Protein AF-A0A7C1GZ53-F1 (afdb_monomer_lite)

Secondary structure (DSSP, 8-state):
-HHHHHHHHHHHHHHHHHHHHHHHHHHHHTT--HHHHTT-HHHHHHHHHHHHHHHHHHHHHHHHHHHHHHHHHHHHHHHS------------------------------------PPPP-PPPPP-----------PPPPPP-

pLDDT: mean 72.68, std 23.57, range [33.47, 98.25]

Foldseek 3Di:
DLVVVLVVLVVVLVVLVVVLVVQVVVCVVVVNDPVRSCVDPSNVVSVVSNVVSVVVNVVSVVVVVVVVVVVVVVVVDVVVPPDDDPDDDDDDDDDDDDDDDDDDDDDDDDDDDDDDDDDDDDDDDDDDDDDDDDDPDPDDDDDD

Radius of gyration: 34.46 Å; chains: 1; bounding box: 70×83×83 Å

Structure (mmCIF, N/CA/C/O backbone):
data_AF-A0A7C1GZ53-F1
#
_entry.id   AF-A0A7C1GZ53-F1
#
loop_
_atom_site.group_PDB
_atom_site.id
_atom_site.type_symbol
_atom_site.label_atom_id
_atom_site.label_alt_id
_atom_site.label_comp_id
_atom_site.label_asym_id
_atom_site.label_entity_id
_atom_site.label_seq_id
_atom_site.pdbx_PDB_ins_code
_atom_site.Cartn_x
_atom_site.Cartn_y
_atom_site.Cartn_z
_atom_site.occupancy
_atom_site.B_iso_or_equiv
_atom_site.auth_seq_id
_atom_site.auth_comp_id
_atom_site.auth_asym_id
_atom_site.auth_atom_id
_atom_site.pdbx_PDB_model_num
ATOM 1 N N . MET A 1 1 ? 4.056 8.051 -19.084 1.00 59.72 1 MET A N 1
ATOM 2 C CA . MET A 1 1 ? 5.274 7.232 -18.891 1.00 59.72 1 MET A CA 1
ATOM 3 C C . MET A 1 1 ? 5.177 6.430 -17.597 1.00 59.72 1 MET A C 1
ATOM 5 O O . MET A 1 1 ? 4.686 6.989 -16.614 1.00 59.72 1 MET A O 1
ATOM 9 N N . PRO A 1 2 ? 5.625 5.161 -17.586 1.00 69.75 2 PRO A N 1
ATOM 10 C CA . PRO A 1 2 ? 5.534 4.263 -16.427 1.00 69.75 2 PRO A CA 1
ATOM 11 C C . PRO A 1 2 ? 6.163 4.852 -15.155 1.00 69.75 2 PRO A C 1
ATOM 13 O O . PRO A 1 2 ? 5.588 4.757 -14.071 1.00 69.75 2 PRO A O 1
ATOM 16 N N . SER A 1 3 ? 7.286 5.558 -15.305 1.00 71.38 3 SER A N 1
ATOM 17 C CA . SER A 1 3 ? 8.097 6.108 -14.212 1.00 71.38 3 SER A CA 1
ATOM 18 C C . SER A 1 3 ? 7.359 7.180 -13.401 1.00 71.38 3 SER A C 1
ATOM 20 O O . SER A 1 3 ? 7.307 7.100 -12.177 1.00 71.38 3 SER A O 1
ATOM 22 N N . LYS A 1 4 ? 6.689 8.133 -14.070 1.00 81.62 4 LYS A N 1
ATOM 23 C CA . LYS A 1 4 ? 5.905 9.189 -13.395 1.00 81.62 4 LYS A CA 1
ATOM 24 C C . LYS A 1 4 ? 4.718 8.609 -12.618 1.00 81.62 4 LYS A C 1
ATOM 26 O O . LYS A 1 4 ? 4.432 9.040 -11.508 1.00 81.62 4 LYS A O 1
ATOM 31 N N . SER A 1 5 ? 4.054 7.588 -13.169 1.00 86.88 5 SER A N 1
ATOM 32 C CA . SER A 1 5 ? 2.939 6.927 -12.479 1.00 86.88 5 SER A CA 1
ATOM 33 C C . SER A 1 5 ? 3.408 6.161 -11.239 1.00 86.88 5 SER A C 1
ATOM 35 O O . SER A 1 5 ? 2.741 6.222 -10.208 1.00 86.88 5 SER A O 1
ATOM 37 N N . LYS A 1 6 ? 4.572 5.495 -11.300 1.00 91.62 6 LYS A N 1
ATOM 38 C CA . LYS A 1 6 ? 5.161 4.793 -10.148 1.00 91.62 6 LYS A CA 1
ATOM 39 C C . LYS A 1 6 ? 5.429 5.746 -8.977 1.00 91.62 6 LYS A C 1
ATOM 41 O O . LYS A 1 6 ? 5.048 5.419 -7.857 1.00 91.62 6 LYS A O 1
ATOM 46 N N . ILE A 1 7 ? 6.015 6.917 -9.236 1.00 93.50 7 ILE A N 1
ATOM 47 C CA . ILE A 1 7 ? 6.336 7.919 -8.201 1.00 93.50 7 ILE A CA 1
ATOM 48 C C . ILE A 1 7 ? 5.068 8.363 -7.461 1.00 93.50 7 ILE A C 1
ATOM 50 O O . ILE A 1 7 ? 4.992 8.236 -6.242 1.00 93.50 7 ILE A O 1
ATOM 54 N N . VAL A 1 8 ? 4.021 8.744 -8.200 1.00 94.69 8 VAL A N 1
ATOM 55 C CA . VAL A 1 8 ? 2.734 9.145 -7.604 1.00 94.69 8 VAL A CA 1
ATOM 56 C C . VAL A 1 8 ? 2.131 8.020 -6.754 1.00 94.69 8 VAL A C 1
ATOM 58 O O . VAL A 1 8 ? 1.570 8.267 -5.688 1.00 94.69 8 VAL A O 1
ATOM 61 N N . ARG A 1 9 ? 2.238 6.757 -7.188 1.00 95.19 9 ARG A N 1
ATOM 62 C CA . ARG A 1 9 ? 1.741 5.616 -6.398 1.00 95.19 9 ARG A CA 1
ATOM 63 C C . ARG A 1 9 ? 2.551 5.393 -5.120 1.00 95.19 9 ARG A C 1
ATOM 65 O O . ARG A 1 9 ? 1.958 5.026 -4.110 1.00 95.19 9 ARG A O 1
ATOM 72 N N . LEU A 1 10 ? 3.863 5.620 -5.145 1.00 96.31 10 LEU A N 1
ATOM 73 C CA . LEU A 1 10 ? 4.707 5.548 -3.949 1.00 96.31 10 LEU A CA 1
ATOM 74 C C . LEU A 1 10 ? 4.343 6.645 -2.944 1.00 96.31 10 LEU A C 1
ATOM 76 O O . LEU A 1 10 ? 4.235 6.374 -1.751 1.00 96.31 10 LEU A O 1
ATOM 80 N N . GLU A 1 11 ? 4.080 7.861 -3.415 1.00 96.69 11 GLU A N 1
ATOM 81 C CA . GLU A 1 11 ? 3.605 8.954 -2.562 1.00 96.69 11 GLU A CA 1
ATOM 82 C C . GLU A 1 11 ? 2.230 8.650 -1.960 1.00 96.69 11 GLU A C 1
ATOM 84 O O . GLU A 1 11 ? 2.040 8.788 -0.753 1.00 96.69 11 GLU A O 1
ATOM 89 N N . GLN A 1 12 ? 1.286 8.152 -2.766 1.00 96.44 12 GLN A N 1
ATOM 90 C CA . GLN A 1 12 ? -0.028 7.718 -2.278 1.00 96.44 12 GLN A CA 1
ATOM 91 C C . GLN A 1 12 ? 0.088 6.639 -1.199 1.00 96.44 12 GLN A C 1
ATOM 93 O O . GLN A 1 12 ? -0.621 6.700 -0.196 1.00 96.44 12 GLN A O 1
ATOM 98 N N . LEU A 1 13 ? 0.990 5.672 -1.388 1.00 97.50 13 LEU A N 1
ATOM 99 C CA . LEU A 1 13 ? 1.264 4.628 -0.405 1.00 97.50 13 LEU A CA 1
ATOM 100 C C . LEU A 1 13 ? 1.742 5.237 0.918 1.00 97.50 13 LEU A C 1
ATOM 102 O O . LEU A 1 13 ? 1.138 4.953 1.950 1.00 97.50 13 LEU A O 1
ATOM 106 N N . ARG A 1 14 ? 2.726 6.145 0.878 1.00 97.94 14 ARG A N 1
ATOM 107 C CA . ARG A 1 14 ? 3.228 6.846 2.075 1.00 97.94 14 ARG A CA 1
ATOM 108 C C . ARG A 1 14 ? 2.125 7.633 2.784 1.00 97.94 14 ARG A C 1
ATOM 110 O O . ARG A 1 14 ? 2.050 7.632 4.008 1.00 97.94 14 ARG A O 1
ATOM 117 N N . ILE A 1 15 ? 1.256 8.304 2.027 1.00 97.94 15 ILE A N 1
ATOM 118 C CA . ILE A 1 15 ? 0.129 9.061 2.589 1.00 97.94 15 ILE A CA 1
ATOM 119 C C . ILE A 1 15 ? -0.867 8.121 3.278 1.00 97.94 15 ILE A C 1
ATOM 121 O O . ILE A 1 15 ? -1.361 8.444 4.356 1.00 97.94 15 ILE A O 1
ATOM 125 N N . PHE A 1 16 ? -1.189 6.974 2.677 1.00 98.12 16 PHE A N 1
ATOM 126 C CA . PHE A 1 16 ? -2.119 6.021 3.285 1.00 98.12 16 PHE A CA 1
ATOM 127 C C . PHE A 1 16 ? -1.547 5.344 4.527 1.00 98.12 16 PHE A C 1
ATOM 129 O O . PHE A 1 16 ? -2.306 5.130 5.466 1.00 98.12 16 PHE A O 1
ATOM 136 N N . GLU A 1 17 ? -0.247 5.055 4.552 1.00 97.69 17 GLU A N 1
ATOM 137 C CA . GLU A 1 17 ? 0.439 4.525 5.736 1.00 97.69 17 GLU A CA 1
ATOM 138 C C . GLU A 1 17 ? 0.390 5.537 6.885 1.00 97.69 17 GLU A C 1
ATOM 140 O O . GLU A 1 17 ? -0.177 5.232 7.927 1.00 97.69 17 GLU A O 1
ATOM 145 N N . LYS A 1 18 ? 0.781 6.796 6.646 1.00 98.25 18 LYS A N 1
ATOM 146 C CA . LYS A 1 18 ? 0.668 7.860 7.662 1.00 98.25 18 LYS A CA 1
ATOM 147 C C . LYS A 1 18 ? -0.758 8.037 8.191 1.00 98.25 18 LYS A C 1
ATOM 149 O O . LYS A 1 18 ? -0.962 8.244 9.383 1.00 98.25 18 LYS A O 1
ATOM 154 N N . LYS A 1 19 ? -1.762 7.968 7.309 1.00 97.94 19 LYS A N 1
ATOM 155 C CA . LYS A 1 19 ? -3.177 8.056 7.708 1.00 97.94 19 LYS A CA 1
ATOM 156 C C . LYS A 1 19 ? -3.624 6.856 8.538 1.00 97.94 19 LYS A C 1
ATOM 158 O O . LYS A 1 19 ? -4.462 7.020 9.419 1.00 97.94 19 LYS A O 1
ATOM 163 N N . LEU A 1 20 ? -3.112 5.666 8.231 1.00 97.94 20 LEU A N 1
ATOM 164 C CA . LEU A 1 20 ? -3.397 4.459 8.995 1.00 97.94 20 LEU A CA 1
ATOM 165 C C . LEU A 1 20 ? -2.812 4.578 10.401 1.00 97.94 20 LEU A C 1
ATOM 167 O O . LEU A 1 20 ? -3.543 4.359 11.362 1.00 97.94 20 LEU A O 1
ATOM 171 N N . ASP A 1 21 ? -1.554 4.992 10.508 1.00 97.50 21 ASP A N 1
ATOM 172 C CA . ASP A 1 21 ? -0.857 5.125 11.788 1.00 97.50 21 ASP A CA 1
ATOM 173 C C . ASP A 1 21 ? -1.533 6.169 12.678 1.00 97.50 21 ASP A C 1
ATOM 175 O O . ASP A 1 21 ? -1.875 5.881 13.823 1.00 97.50 21 ASP A O 1
ATOM 179 N N . LEU A 1 22 ? -1.851 7.340 12.116 1.00 97.94 22 LEU A N 1
ATOM 180 C CA . LEU A 1 22 ? -2.582 8.390 12.825 1.00 97.94 22 LEU A CA 1
ATOM 181 C C . LEU A 1 22 ? -3.950 7.898 13.311 1.00 97.94 22 LEU A C 1
ATOM 183 O O . LEU A 1 22 ? -4.360 8.190 14.432 1.00 97.94 22 LEU A O 1
ATOM 187 N N . ARG A 1 23 ? -4.672 7.121 12.494 1.00 97.06 23 ARG A N 1
ATOM 188 C CA . ARG A 1 23 ? -5.962 6.561 12.911 1.00 97.06 23 ARG A CA 1
ATOM 189 C C . ARG A 1 23 ? -5.797 5.545 14.039 1.00 97.06 23 ARG A C 1
ATOM 191 O O . ARG A 1 23 ? -6.618 5.539 14.947 1.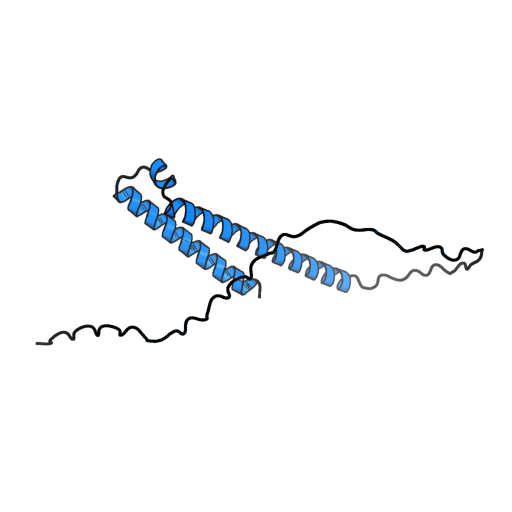00 97.06 23 ARG A O 1
ATOM 198 N N . LEU A 1 24 ? -4.775 4.696 13.987 1.00 96.75 24 LEU A N 1
ATOM 199 C CA . LEU A 1 24 ? -4.505 3.725 15.047 1.00 96.75 24 LEU A CA 1
ATOM 200 C C . LEU A 1 24 ? -4.136 4.420 16.361 1.00 96.75 24 LEU A C 1
ATOM 202 O O . LEU A 1 24 ? -4.670 4.038 17.398 1.00 96.75 24 LEU A O 1
ATOM 206 N N . GLN A 1 25 ? -3.334 5.485 16.310 1.00 97.12 25 GLN A N 1
ATOM 207 C CA . GLN A 1 25 ? -3.027 6.323 17.475 1.00 97.12 25 GLN A CA 1
ATOM 208 C C . GLN A 1 25 ? -4.299 6.924 18.086 1.00 97.12 25 GLN A C 1
ATOM 210 O O . GLN A 1 25 ? -4.554 6.738 19.269 1.00 97.12 25 GLN A O 1
ATOM 215 N N . GLN A 1 26 ? -5.168 7.528 17.268 1.00 97.00 26 GLN A N 1
ATOM 216 C CA . GLN A 1 26 ? -6.450 8.071 17.738 1.00 97.00 26 GLN A CA 1
ATOM 217 C C . GLN A 1 26 ? -7.374 7.018 18.364 1.00 97.00 26 GLN A C 1
ATOM 219 O O . GLN A 1 26 ? -8.200 7.344 19.213 1.00 97.00 26 GLN A O 1
ATOM 224 N N . LEU A 1 27 ? -7.327 5.772 17.885 1.00 96.69 27 LEU A N 1
ATOM 225 C CA . LEU A 1 27 ? -8.119 4.683 18.456 1.00 96.69 27 LEU A CA 1
ATOM 226 C C . LEU A 1 27 ? -7.518 4.226 19.793 1.00 96.69 27 LEU A C 1
ATOM 228 O O . LEU A 1 27 ? -8.268 4.028 20.747 1.00 96.69 27 LEU A O 1
ATOM 232 N N . ALA A 1 28 ? -6.191 4.147 19.887 1.00 95.50 28 ALA A N 1
ATOM 233 C CA . ALA A 1 28 ? -5.490 3.828 21.127 1.00 95.50 28 ALA A CA 1
ATOM 234 C C . ALA A 1 28 ? -5.728 4.891 22.215 1.00 95.50 28 ALA A C 1
ATOM 236 O O . ALA A 1 28 ? -6.045 4.540 23.347 1.00 95.50 28 ALA A O 1
ATOM 237 N N . GLU A 1 29 ? -5.689 6.180 21.862 1.00 97.06 29 GLU A N 1
ATOM 238 C CA . GLU A 1 29 ? -6.028 7.296 22.765 1.00 97.06 29 GLU A CA 1
ATOM 239 C C . GLU A 1 29 ? -7.466 7.211 23.296 1.00 97.06 29 GLU A C 1
ATOM 241 O O . GLU A 1 29 ? -7.755 7.632 24.412 1.00 97.06 29 GLU A O 1
ATOM 246 N N . LYS A 1 30 ? -8.377 6.623 22.514 1.00 96.25 30 LYS A N 1
ATOM 247 C CA . LYS A 1 30 ? -9.772 6.377 22.909 1.00 96.25 30 LYS A CA 1
ATOM 248 C C . LYS A 1 30 ? -9.957 5.089 23.714 1.00 96.25 30 LYS A C 1
ATOM 250 O O . LYS A 1 30 ? -11.093 4.722 24.001 1.00 96.25 30 LYS A O 1
ATOM 255 N N . GLY A 1 31 ? -8.875 4.380 24.037 1.00 95.50 31 GLY A N 1
ATOM 256 C CA . GLY A 1 31 ? -8.914 3.109 24.761 1.00 95.50 31 GLY A CA 1
ATOM 257 C C . GLY A 1 31 ? -9.480 1.944 23.944 1.00 95.50 31 GLY A C 1
ATOM 258 O O . GLY A 1 31 ? -9.895 0.935 24.511 1.00 95.50 31 GLY A O 1
ATOM 259 N N . ILE A 1 32 ? -9.532 2.064 22.615 1.00 95.62 32 ILE A N 1
ATOM 260 C CA . ILE A 1 32 ? -10.023 1.002 21.733 1.00 95.62 32 ILE A CA 1
ATOM 261 C C . ILE A 1 32 ? -8.902 -0.027 21.565 1.00 95.62 32 ILE A C 1
ATOM 263 O O . ILE A 1 32 ? -7.809 0.304 21.106 1.00 95.62 32 ILE A O 1
ATOM 267 N N . SER A 1 33 ? -9.177 -1.282 21.930 1.00 94.12 33 SER A N 1
ATOM 268 C CA . SER A 1 33 ? -8.219 -2.384 21.790 1.00 94.12 33 SER A CA 1
ATOM 269 C C . SER A 1 33 ? -7.825 -2.616 20.330 1.00 94.12 33 SER A C 1
ATOM 271 O O . SER A 1 33 ? -8.603 -2.357 19.411 1.00 94.12 33 SER A O 1
ATOM 273 N N . GLU A 1 34 ? -6.646 -3.182 20.082 1.00 91.44 34 GLU A N 1
ATOM 274 C CA . GLU A 1 34 ? -6.182 -3.440 18.713 1.00 91.44 34 GLU A CA 1
ATOM 275 C C . GLU A 1 34 ? -7.150 -4.323 17.909 1.00 91.44 34 GLU A C 1
ATOM 277 O O . GLU A 1 34 ? -7.406 -4.067 16.731 1.00 91.44 34 GLU A O 1
ATOM 282 N N . GLU A 1 35 ? -7.752 -5.329 18.545 1.00 93.56 35 GLU A N 1
ATOM 283 C CA . GLU A 1 35 ? -8.730 -6.221 17.911 1.00 93.56 35 GLU A CA 1
ATOM 284 C C . GLU A 1 35 ? -9.989 -5.479 17.451 1.00 93.56 35 GLU A C 1
ATOM 286 O O . GLU A 1 35 ? -10.539 -5.750 16.378 1.00 93.56 35 GLU A O 1
ATOM 291 N N . SER A 1 36 ? -10.456 -4.522 18.253 1.00 93.62 36 SER A N 1
ATOM 292 C CA . SER A 1 36 ? -11.608 -3.692 17.905 1.00 93.62 36 SER A CA 1
ATOM 293 C C . SER A 1 36 ? -11.226 -2.603 16.895 1.00 93.62 36 SER A C 1
ATOM 295 O O . SER A 1 36 ? -11.984 -2.357 15.953 1.00 93.62 36 SER A O 1
ATOM 297 N N . ALA A 1 37 ? -10.006 -2.065 16.964 1.00 94.12 37 ALA A N 1
ATOM 298 C CA . ALA A 1 37 ? -9.450 -1.160 15.961 1.00 94.12 37 ALA A CA 1
ATOM 299 C C . ALA A 1 37 ? -9.315 -1.824 14.578 1.00 94.12 37 ALA A C 1
ATOM 301 O O . ALA A 1 37 ? -9.532 -1.182 13.552 1.00 94.12 37 ALA A O 1
ATOM 302 N N . GLN A 1 38 ? -9.038 -3.130 14.506 1.00 94.56 38 GLN A N 1
ATOM 303 C CA . GLN A 1 38 ? -9.048 -3.870 13.237 1.00 94.56 38 GLN A CA 1
ATOM 304 C C . GLN A 1 38 ? -10.445 -3.979 12.612 1.00 94.56 38 GLN A C 1
ATOM 306 O O . GLN A 1 38 ? -10.564 -4.156 11.393 1.00 94.56 38 GLN A O 1
ATOM 311 N N . LYS A 1 39 ? -11.506 -3.876 13.420 1.00 95.38 39 LYS A N 1
ATOM 312 C CA . LYS A 1 39 ? -12.892 -3.909 12.943 1.00 95.38 39 LYS A CA 1
ATOM 313 C C . LYS A 1 39 ? -13.346 -2.556 12.381 1.00 95.38 39 LYS A C 1
ATOM 315 O O . LYS A 1 39 ? -14.274 -2.571 11.566 1.00 95.38 39 LYS A O 1
ATOM 320 N N . ASP A 1 40 ? -12.668 -1.457 12.727 1.00 96.31 40 ASP A N 1
ATOM 321 C CA . ASP A 1 40 ? -12.933 -0.098 12.234 1.00 96.31 40 ASP A CA 1
ATOM 322 C C . ASP A 1 40 ? -12.916 -0.040 10.694 1.00 96.31 40 ASP A C 1
ATOM 324 O O . ASP A 1 40 ? -12.040 -0.585 10.010 1.00 96.31 40 ASP A O 1
ATOM 328 N N . SER A 1 41 ? -13.934 0.609 10.129 1.00 96.94 41 SER A N 1
ATOM 329 C CA . SER A 1 41 ? -14.142 0.670 8.681 1.00 96.94 41 SER A CA 1
ATOM 330 C C . SER A 1 41 ? -13.058 1.485 7.973 1.00 96.94 41 SER A C 1
ATOM 332 O O . SER A 1 41 ? -12.640 1.120 6.870 1.00 96.94 41 SER A O 1
ATOM 334 N N . LEU A 1 42 ? -12.552 2.553 8.601 1.00 96.38 42 LEU A N 1
ATOM 335 C CA . LEU A 1 42 ? -11.488 3.382 8.038 1.00 96.38 42 LEU A CA 1
ATOM 336 C C . LEU A 1 42 ? -10.169 2.612 8.020 1.00 96.38 42 LEU A C 1
ATOM 338 O O . LEU A 1 42 ? -9.498 2.598 6.987 1.00 96.38 42 LEU A O 1
ATOM 342 N N . VAL A 1 43 ? -9.838 1.902 9.100 1.00 97.31 43 VAL A N 1
ATOM 343 C CA . VAL A 1 43 ? -8.652 1.031 9.174 1.00 97.31 43 VAL A CA 1
ATOM 344 C C . VAL A 1 43 ? -8.694 -0.041 8.080 1.00 97.31 43 VAL A C 1
ATOM 346 O O . VAL A 1 43 ? -7.721 -0.208 7.337 1.00 97.31 43 VAL A O 1
ATOM 349 N N . LYS A 1 44 ? -9.831 -0.730 7.909 1.00 97.88 44 LYS A N 1
ATOM 350 C CA . LYS A 1 44 ? -10.019 -1.730 6.839 1.00 97.88 44 LYS A CA 1
ATOM 351 C C . LYS A 1 44 ? -9.832 -1.127 5.448 1.00 97.88 44 LYS A C 1
ATOM 353 O O . LYS A 1 44 ? -9.104 -1.690 4.625 1.00 97.88 44 LYS A O 1
ATOM 358 N N . ASN A 1 45 ? -10.444 0.028 5.195 1.00 97.69 45 ASN A N 1
ATOM 359 C CA . ASN A 1 45 ? -10.349 0.722 3.914 1.00 97.69 45 ASN A CA 1
ATOM 360 C C . ASN A 1 45 ? -8.921 1.191 3.609 1.00 97.69 45 ASN A C 1
ATOM 362 O O . ASN A 1 45 ? -8.441 1.012 2.487 1.00 97.69 45 ASN A O 1
ATOM 366 N N . LEU A 1 46 ? -8.213 1.747 4.594 1.00 97.75 46 LEU A N 1
ATOM 367 C CA . LEU A 1 46 ? -6.822 2.178 4.443 1.00 97.75 46 LEU A CA 1
ATOM 368 C C . LEU A 1 46 ? -5.905 0.987 4.148 1.00 97.75 46 LEU A C 1
ATOM 370 O O . LEU A 1 46 ? -5.166 1.019 3.162 1.00 97.75 46 LEU A O 1
ATOM 374 N N . LYS A 1 47 ? -6.032 -0.115 4.899 1.00 97.75 47 LYS A N 1
ATOM 375 C CA . LYS A 1 47 ? -5.297 -1.363 4.628 1.00 97.75 47 LYS A CA 1
ATOM 376 C C . LYS A 1 47 ? -5.591 -1.906 3.226 1.00 97.75 47 LYS A C 1
ATOM 378 O O . LYS A 1 47 ? -4.675 -2.326 2.516 1.00 97.75 47 LYS A O 1
ATOM 383 N N . ALA A 1 48 ? -6.850 -1.877 2.786 1.00 98.12 48 ALA A N 1
ATOM 384 C CA . ALA A 1 48 ? -7.225 -2.294 1.436 1.00 98.12 48 ALA A CA 1
ATOM 385 C C . ALA A 1 48 ? -6.566 -1.420 0.353 1.00 98.12 48 ALA A C 1
ATOM 387 O O . ALA A 1 48 ? -5.976 -1.956 -0.589 1.00 98.12 48 ALA A O 1
ATOM 388 N N . ARG A 1 49 ? -6.584 -0.091 0.514 1.00 97.38 49 ARG A N 1
ATOM 389 C CA . ARG A 1 49 ? -5.936 0.853 -0.415 1.00 97.38 49 ARG A CA 1
ATOM 390 C C . ARG A 1 49 ? -4.421 0.673 -0.471 1.00 97.38 49 ARG A C 1
ATOM 392 O O . ARG A 1 49 ? -3.851 0.716 -1.564 1.00 97.38 49 ARG A O 1
ATOM 399 N N . ILE A 1 50 ? -3.773 0.415 0.665 1.00 98.00 50 ILE A N 1
ATOM 400 C CA . ILE A 1 50 ? -2.336 0.106 0.724 1.00 98.00 50 ILE A CA 1
ATOM 401 C C . ILE A 1 50 ? -2.041 -1.161 -0.087 1.00 98.00 50 ILE A C 1
ATOM 403 O O . ILE A 1 50 ? -1.193 -1.130 -0.980 1.00 98.00 50 ILE A O 1
ATOM 407 N N . ARG A 1 51 ? -2.787 -2.254 0.139 1.00 98.19 51 ARG A N 1
ATOM 408 C CA . ARG A 1 51 ? -2.620 -3.512 -0.617 1.00 98.19 51 ARG A CA 1
ATOM 409 C C . ARG A 1 51 ? -2.802 -3.314 -2.121 1.00 98.19 51 ARG A C 1
ATOM 411 O O . ARG A 1 51 ? -1.966 -3.759 -2.905 1.00 98.19 51 ARG A O 1
ATOM 418 N N . GLN A 1 52 ? -3.849 -2.597 -2.528 1.00 97.25 52 GLN A N 1
ATOM 419 C CA . GLN A 1 52 ? -4.107 -2.306 -3.939 1.00 97.25 52 GLN A CA 1
ATOM 420 C C . GLN A 1 52 ? -2.974 -1.483 -4.568 1.00 97.25 52 GLN A C 1
ATOM 422 O O . GLN A 1 52 ? -2.548 -1.753 -5.693 1.00 97.25 52 GLN A O 1
ATOM 427 N N . THR A 1 53 ? -2.470 -0.482 -3.848 1.00 97.19 53 THR A N 1
ATOM 428 C CA . THR A 1 53 ? -1.391 0.386 -4.335 1.00 97.19 53 THR A CA 1
ATOM 429 C C . THR A 1 53 ? -0.084 -0.392 -4.471 1.00 97.19 53 THR A C 1
ATOM 431 O O . THR A 1 53 ? 0.564 -0.295 -5.513 1.00 97.19 53 THR A O 1
ATOM 434 N N . ARG A 1 54 ? 0.250 -1.249 -3.496 1.00 97.25 54 ARG A N 1
ATOM 435 C CA . ARG A 1 54 ? 1.401 -2.167 -3.571 1.00 97.25 54 ARG A CA 1
ATOM 436 C C . ARG A 1 54 ? 1.301 -3.110 -4.770 1.00 97.25 54 ARG A C 1
ATOM 438 O O . ARG A 1 54 ? 2.259 -3.228 -5.529 1.00 97.25 54 ARG A O 1
ATOM 445 N N . ALA A 1 55 ? 0.131 -3.705 -5.010 1.00 97.06 55 ALA A N 1
ATOM 446 C CA . ALA A 1 55 ? -0.092 -4.568 -6.172 1.00 97.06 55 ALA A CA 1
ATOM 447 C C . ALA A 1 55 ? 0.118 -3.822 -7.503 1.00 97.06 55 ALA A C 1
ATOM 449 O O . ALA A 1 55 ? 0.743 -4.345 -8.429 1.00 97.06 55 ALA A O 1
ATOM 450 N N . ARG A 1 56 ? -0.347 -2.568 -7.592 1.00 95.06 56 ARG A N 1
ATOM 451 C CA . ARG A 1 56 ? -0.117 -1.714 -8.768 1.00 95.06 56 ARG A CA 1
ATOM 452 C C . ARG A 1 56 ? 1.364 -1.397 -8.960 1.00 95.06 56 ARG A C 1
ATOM 454 O O . ARG A 1 56 ? 1.850 -1.532 -10.080 1.00 95.06 56 ARG A O 1
ATOM 461 N N . ILE A 1 57 ? 2.087 -1.035 -7.901 1.00 95.44 57 ILE A N 1
ATOM 462 C CA . ILE A 1 57 ? 3.537 -0.783 -7.965 1.00 95.44 57 ILE A CA 1
ATOM 463 C C . ILE A 1 57 ? 4.276 -2.027 -8.473 1.00 95.44 57 ILE A C 1
ATOM 465 O O . ILE A 1 57 ? 5.013 -1.933 -9.453 1.00 95.44 57 ILE A O 1
ATOM 469 N N . ALA A 1 58 ? 3.990 -3.199 -7.903 1.00 95.50 58 ALA A N 1
ATOM 470 C CA . ALA A 1 58 ? 4.593 -4.458 -8.334 1.00 95.50 58 ALA A CA 1
ATOM 471 C C . ALA A 1 58 ? 4.297 -4.773 -9.813 1.00 95.50 58 ALA A C 1
ATOM 473 O O . ALA A 1 58 ? 5.148 -5.299 -10.528 1.00 95.50 58 ALA A O 1
ATOM 474 N N . SER A 1 59 ? 3.102 -4.432 -10.309 1.00 94.31 59 SER A N 1
ATOM 475 C CA . SER A 1 59 ? 2.767 -4.611 -11.728 1.00 94.31 59 SER A CA 1
ATOM 476 C C . SER A 1 59 ? 3.605 -3.722 -12.653 1.00 94.31 59 SER A C 1
ATOM 478 O O . SER A 1 59 ? 4.003 -4.175 -13.726 1.00 94.31 59 SER A O 1
ATOM 480 N N . PHE A 1 60 ? 3.923 -2.492 -12.234 1.00 92.19 60 PHE A N 1
ATOM 481 C CA . PHE A 1 60 ? 4.824 -1.620 -12.984 1.00 92.19 60 PHE A CA 1
ATOM 482 C C . PHE A 1 60 ? 6.242 -2.175 -12.993 1.00 92.19 60 PHE A C 1
ATOM 484 O O . PHE A 1 60 ? 6.859 -2.226 -14.049 1.00 92.19 60 PHE A O 1
ATOM 491 N N . GLU A 1 61 ? 6.732 -2.658 -11.856 1.00 92.50 61 GLU A N 1
ATOM 492 C CA . GLU A 1 61 ? 8.073 -3.246 -11.763 1.00 92.50 61 GLU A CA 1
ATOM 493 C C . GLU A 1 61 ? 8.222 -4.481 -12.645 1.00 92.50 61 GLU A C 1
ATOM 495 O O . GLU A 1 61 ? 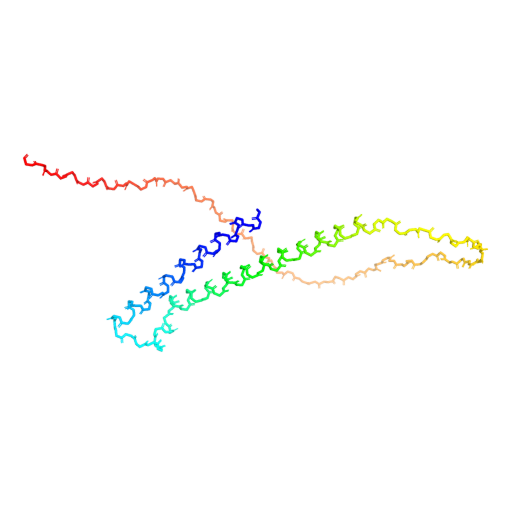9.217 -4.618 -13.348 1.00 92.50 61 GLU A O 1
ATOM 500 N N . LYS A 1 62 ? 7.201 -5.342 -12.696 1.00 93.81 62 LYS A N 1
ATOM 501 C CA . LYS A 1 62 ? 7.182 -6.482 -13.622 1.00 93.81 62 LYS A CA 1
ATOM 502 C C . LYS A 1 62 ? 7.233 -6.050 -15.089 1.00 93.81 62 LYS A C 1
ATOM 504 O O . LYS A 1 62 ? 7.809 -6.764 -15.898 1.00 93.81 62 LYS A O 1
ATOM 509 N N . ARG A 1 63 ? 6.608 -4.925 -15.451 1.00 91.75 63 ARG A N 1
ATOM 510 C CA . ARG A 1 63 ? 6.656 -4.398 -16.826 1.00 91.75 63 ARG A CA 1
ATOM 511 C C . ARG A 1 63 ? 8.029 -3.827 -17.156 1.00 91.75 63 ARG A C 1
ATOM 513 O O . ARG A 1 63 ? 8.563 -4.175 -18.196 1.00 91.75 63 ARG A O 1
ATOM 520 N N . VAL A 1 64 ? 8.603 -3.043 -16.245 1.00 91.06 64 VAL A N 1
ATOM 521 C CA . VAL A 1 64 ? 9.950 -2.472 -16.399 1.00 91.06 64 VAL A CA 1
ATOM 522 C C . VAL A 1 64 ? 10.988 -3.580 -16.588 1.00 91.06 64 VAL A C 1
ATOM 524 O O . VAL A 1 64 ? 11.724 -3.544 -17.562 1.00 91.06 64 VAL A O 1
ATOM 527 N N . LYS A 1 65 ? 10.959 -4.633 -15.761 1.00 92.62 65 LYS A N 1
ATOM 528 C CA . LYS A 1 65 ? 11.865 -5.786 -15.917 1.00 92.62 65 LYS A CA 1
ATOM 529 C C . LYS A 1 65 ? 11.736 -6.470 -17.280 1.00 92.62 65 LYS A C 1
ATOM 531 O O . LYS A 1 65 ? 12.733 -6.767 -17.918 1.00 92.62 65 LYS A O 1
ATOM 536 N N . LYS A 1 66 ? 10.506 -6.677 -17.763 1.00 93.50 66 LYS A N 1
ATOM 537 C CA . LYS A 1 66 ? 10.276 -7.255 -19.098 1.00 93.50 66 LYS A CA 1
ATOM 538 C C . LYS A 1 66 ? 10.788 -6.353 -20.218 1.00 93.50 66 LYS A C 1
ATOM 540 O O . LYS A 1 66 ? 11.263 -6.852 -21.231 1.00 93.50 66 LYS A O 1
ATOM 545 N N . GLU A 1 67 ? 10.647 -5.039 -20.072 1.00 90.94 67 GLU A N 1
ATOM 546 C CA . GLU A 1 67 ? 11.191 -4.081 -21.036 1.00 90.94 67 GLU A CA 1
ATOM 547 C C . GLU A 1 67 ? 12.723 -4.145 -21.053 1.00 90.94 67 GLU A C 1
ATOM 549 O O . GLU A 1 67 ? 13.289 -4.247 -22.138 1.00 90.94 67 GLU A O 1
ATOM 554 N N . GLU A 1 68 ? 13.368 -4.197 -19.886 1.00 90.62 68 GLU A N 1
ATOM 555 C CA . GLU A 1 68 ? 14.823 -4.362 -19.738 1.00 90.62 68 GLU A CA 1
ATOM 556 C C . GLU A 1 68 ? 15.327 -5.685 -20.343 1.00 90.62 68 GLU A C 1
ATOM 558 O O . GLU A 1 68 ? 16.309 -5.704 -21.084 1.00 90.62 68 GLU A O 1
ATOM 563 N N . GLU A 1 69 ? 14.631 -6.798 -20.101 1.00 93.44 69 GLU A N 1
ATOM 564 C CA . GLU A 1 69 ? 14.949 -8.100 -20.708 1.00 93.44 69 GLU A CA 1
ATOM 565 C C . GLU A 1 69 ? 14.833 -8.052 -22.240 1.00 93.44 69 GLU A C 1
ATOM 567 O O . GLU A 1 69 ? 15.677 -8.587 -22.961 1.00 93.44 69 GLU A O 1
ATOM 572 N N . LEU A 1 70 ? 13.801 -7.385 -22.769 1.00 91.75 70 LEU A N 1
ATOM 573 C CA . LEU A 1 70 ? 13.612 -7.236 -24.211 1.00 91.75 70 LEU A CA 1
ATOM 574 C C . LEU A 1 70 ? 14.651 -6.309 -24.846 1.00 91.75 70 LEU A C 1
ATOM 576 O O . LEU A 1 70 ? 15.045 -6.559 -25.988 1.00 91.75 70 LEU A O 1
ATOM 580 N N . THR A 1 71 ? 15.084 -5.245 -24.165 1.00 92.31 71 THR A N 1
ATOM 581 C CA . THR A 1 71 ? 16.163 -4.378 -24.663 1.00 92.31 71 THR A CA 1
ATOM 582 C C . THR A 1 71 ? 17.490 -5.121 -24.662 1.00 92.31 71 THR A C 1
ATOM 584 O O . THR A 1 71 ? 18.142 -5.152 -25.702 1.00 92.31 71 THR A O 1
ATOM 587 N N . GLN A 1 72 ? 17.820 -5.843 -23.588 1.00 91.12 72 GLN A N 1
ATOM 588 C CA . GLN A 1 72 ? 19.023 -6.680 -23.530 1.00 91.12 72 GLN A CA 1
ATOM 589 C C . GLN A 1 72 ? 19.013 -7.772 -24.607 1.00 91.12 72 GLN A C 1
ATOM 591 O O . GLN A 1 72 ? 20.008 -7.972 -25.296 1.00 91.12 72 GLN A O 1
ATOM 596 N N . ALA A 1 73 ? 17.880 -8.445 -24.830 1.00 90.69 73 ALA A N 1
ATOM 597 C CA . ALA A 1 73 ? 17.768 -9.453 -25.882 1.00 90.69 73 ALA A CA 1
ATOM 598 C C . ALA A 1 73 ? 17.911 -8.855 -27.293 1.00 90.69 73 ALA A C 1
ATOM 600 O O . ALA A 1 73 ? 18.423 -9.514 -28.200 1.00 90.69 73 ALA A O 1
ATOM 601 N N . LYS A 1 74 ? 17.450 -7.616 -27.510 1.00 90.50 74 LYS A N 1
ATOM 602 C CA . LYS A 1 74 ? 17.665 -6.899 -28.776 1.00 90.50 74 LYS A CA 1
ATOM 603 C C . LYS A 1 74 ? 19.130 -6.519 -28.950 1.00 90.50 74 LYS A C 1
ATOM 605 O O . LYS A 1 74 ? 19.660 -6.730 -30.034 1.00 90.50 74 LYS A O 1
ATOM 610 N N . GLU A 1 75 ? 19.771 -6.013 -27.903 1.00 86.81 75 GLU A N 1
ATOM 611 C CA . GLU A 1 75 ? 21.193 -5.660 -27.899 1.00 86.81 75 GLU A CA 1
ATOM 612 C C . GLU A 1 75 ? 22.069 -6.891 -28.152 1.00 86.81 75 GLU A C 1
ATOM 614 O O . GLU A 1 75 ? 22.905 -6.863 -29.050 1.00 86.81 75 GLU A O 1
ATOM 619 N N . GLN A 1 76 ? 21.807 -8.011 -27.473 1.00 83.56 76 GLN A N 1
ATOM 620 C CA . GLN A 1 76 ? 22.499 -9.282 -27.708 1.00 83.56 76 GLN A CA 1
ATOM 621 C C . GLN A 1 76 ? 22.334 -9.765 -29.153 1.00 83.56 76 GLN A C 1
ATOM 623 O O . GLN A 1 76 ? 23.321 -10.092 -29.801 1.00 83.56 76 GLN A O 1
ATOM 628 N N . LYS A 1 77 ? 21.115 -9.736 -29.713 1.00 82.06 77 LYS A N 1
ATOM 629 C CA . LYS A 1 77 ? 20.880 -10.102 -31.124 1.00 82.06 77 LYS A CA 1
ATOM 630 C C . LYS A 1 77 ? 21.579 -9.169 -32.114 1.00 82.06 77 LYS A C 1
ATOM 632 O O . LYS A 1 77 ? 21.960 -9.615 -33.193 1.00 82.06 77 LYS A O 1
ATOM 637 N N . LEU A 1 78 ? 21.715 -7.8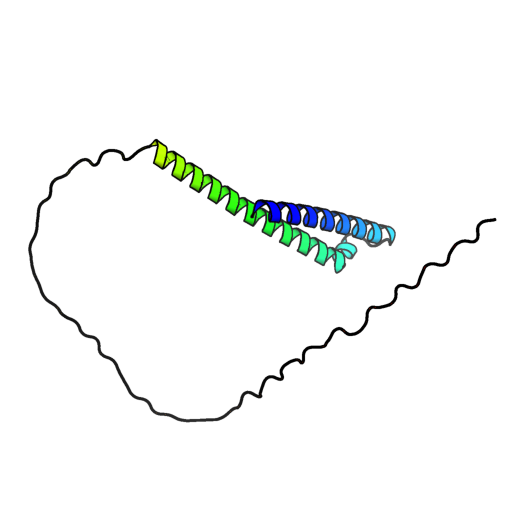87 -31.777 1.00 75.88 78 LEU A N 1
ATOM 638 C CA . LEU A 1 78 ? 22.439 -6.924 -32.604 1.00 75.88 78 LEU A CA 1
ATOM 639 C C . LEU A 1 78 ? 23.953 -7.183 -32.558 1.00 75.88 78 LEU A C 1
ATOM 641 O O . LEU A 1 78 ? 24.615 -7.079 -33.587 1.00 75.88 78 LEU A O 1
ATOM 645 N N . MET A 1 79 ? 24.479 -7.555 -31.386 1.00 73.75 79 MET A N 1
ATOM 646 C CA . MET A 1 79 ? 25.892 -7.889 -31.174 1.00 73.75 79 MET A CA 1
ATOM 647 C C . MET A 1 79 ? 26.279 -9.249 -31.774 1.00 73.75 79 MET A C 1
ATOM 649 O O . MET A 1 79 ? 27.373 -9.384 -32.314 1.00 73.75 79 MET A O 1
ATOM 653 N N . ASP A 1 80 ? 25.388 -10.244 -31.742 1.00 69.38 80 ASP A N 1
ATOM 654 C CA . ASP A 1 80 ? 25.633 -11.571 -32.330 1.00 69.38 80 ASP A CA 1
ATOM 655 C C . ASP A 1 80 ? 25.684 -11.561 -33.871 1.00 69.38 80 ASP A C 1
ATOM 657 O O . ASP A 1 80 ? 26.177 -12.520 -34.471 1.00 69.38 80 ASP A O 1
ATOM 661 N N . GLY A 1 81 ? 25.210 -10.483 -34.515 1.00 61.78 81 GLY A N 1
ATOM 662 C CA . GLY A 1 81 ? 25.194 -10.313 -35.970 1.00 61.78 81 GLY A CA 1
ATOM 663 C C . GLY A 1 81 ? 24.423 -11.417 -36.719 1.00 61.78 81 GLY A C 1
ATOM 664 O O . GLY A 1 81 ? 24.009 -12.429 -36.148 1.00 61.78 81 GLY A O 1
ATOM 665 N N . PRO A 1 82 ? 24.185 -11.281 -38.037 1.00 59.97 82 PRO A N 1
ATOM 666 C CA . PRO A 1 82 ? 23.628 -12.372 -38.825 1.00 59.97 82 PRO A CA 1
ATOM 667 C C . PRO A 1 82 ? 24.681 -13.484 -38.931 1.00 59.97 82 PRO A C 1
ATOM 669 O O . PRO A 1 82 ? 25.496 -13.498 -39.855 1.00 59.97 82 PRO A O 1
ATOM 672 N N . LYS A 1 83 ? 24.678 -14.430 -37.985 1.00 59.91 83 LYS A N 1
ATOM 673 C CA . LYS A 1 83 ? 25.438 -15.678 -38.099 1.00 59.91 83 LYS A CA 1
ATOM 674 C C . LYS A 1 83 ? 25.039 -16.362 -39.410 1.00 59.91 83 LYS A C 1
ATOM 676 O O . LYS A 1 83 ? 23.916 -16.825 -39.583 1.00 59.91 83 LYS A O 1
ATOM 681 N N . LYS A 1 84 ? 25.983 -16.279 -40.352 1.00 50.53 84 LYS A N 1
ATOM 682 C CA . LYS A 1 84 ? 26.144 -16.988 -41.625 1.00 50.53 84 LYS A CA 1
ATOM 683 C C . LYS A 1 84 ? 24.967 -17.890 -42.008 1.00 50.53 84 LYS A C 1
ATOM 685 O O . LYS A 1 84 ? 24.789 -18.976 -41.469 1.00 50.53 84 LYS A O 1
ATOM 690 N N . LYS A 1 85 ? 24.252 -17.474 -43.059 1.00 50.44 85 LYS A N 1
ATOM 691 C CA . LYS A 1 85 ? 23.510 -18.380 -43.941 1.00 50.44 85 LYS A CA 1
ATOM 692 C C . LYS A 1 85 ? 24.492 -19.411 -44.506 1.00 50.44 85 LYS A C 1
ATOM 694 O O . LYS A 1 85 ? 25.128 -19.161 -45.530 1.00 50.44 85 LYS A O 1
ATOM 699 N N . GLU A 1 86 ? 24.614 -20.562 -43.860 1.00 52.44 86 GLU A N 1
ATOM 700 C CA . GLU A 1 86 ? 25.127 -21.752 -44.527 1.00 52.44 86 GLU A CA 1
ATOM 701 C C . GLU A 1 86 ? 24.101 -22.172 -45.579 1.00 52.44 86 GLU A C 1
ATOM 703 O O . GLU A 1 86 ? 22.986 -22.611 -45.295 1.00 52.44 86 GLU A O 1
ATOM 708 N N . LYS A 1 87 ? 24.482 -21.941 -46.836 1.00 50.66 87 LYS A N 1
ATOM 709 C CA . LYS A 1 87 ? 23.808 -22.450 -48.023 1.00 50.66 87 LYS A CA 1
ATOM 710 C C . LYS A 1 87 ? 23.713 -23.976 -47.911 1.00 50.66 87 LYS A C 1
ATOM 712 O O . LYS A 1 87 ? 24.728 -24.652 -48.031 1.00 50.66 87 LYS A O 1
ATOM 717 N N . LYS A 1 88 ? 22.501 -24.524 -47.803 1.00 50.66 88 LYS A N 1
ATOM 718 C CA . LYS A 1 88 ? 22.202 -25.848 -48.367 1.00 50.66 88 LYS A CA 1
ATOM 719 C C . LYS A 1 88 ? 21.357 -25.666 -49.633 1.00 50.66 88 LYS A C 1
ATOM 721 O O . LYS A 1 88 ? 20.395 -24.895 -49.603 1.00 50.66 88 LYS A O 1
ATOM 726 N N . PRO A 1 89 ? 21.760 -26.269 -50.767 1.00 47.22 89 PRO A N 1
ATOM 727 C CA . PRO A 1 89 ? 21.144 -26.024 -52.060 1.00 47.22 89 PRO A CA 1
ATOM 728 C C . PRO A 1 89 ? 19.782 -26.712 -52.189 1.00 47.22 89 PRO A C 1
ATOM 730 O O . PRO A 1 89 ? 19.515 -27.751 -51.592 1.00 47.22 89 PRO A O 1
ATOM 733 N N . LYS A 1 90 ? 18.943 -26.080 -53.016 1.00 45.00 90 LYS A N 1
ATOM 734 C CA . LYS A 1 90 ? 17.663 -26.556 -53.545 1.00 45.00 90 LYS A CA 1
ATOM 735 C C . LYS A 1 90 ? 17.746 -28.008 -54.037 1.00 45.00 90 LYS A C 1
ATOM 737 O O . LYS A 1 90 ? 18.555 -28.298 -54.911 1.00 45.00 90 LYS A O 1
ATOM 742 N N . ALA A 1 91 ? 16.791 -28.833 -53.619 1.00 41.97 91 ALA A N 1
ATOM 743 C CA . ALA A 1 91 ? 16.205 -29.860 -54.474 1.00 41.97 91 ALA A CA 1
ATOM 744 C C . ALA A 1 91 ? 14.721 -29.508 -54.659 1.00 41.97 91 ALA A C 1
ATOM 746 O O . ALA A 1 91 ? 14.029 -29.140 -53.713 1.00 41.97 91 ALA A O 1
ATOM 747 N N . GLN A 1 92 ? 14.305 -29.484 -55.917 1.00 46.16 92 GLN A N 1
ATOM 748 C CA . GLN A 1 92 ? 13.044 -28.954 -56.435 1.00 46.16 92 GLN A CA 1
ATOM 749 C C . GLN A 1 92 ? 12.126 -30.154 -56.835 1.00 46.16 92 GLN A C 1
ATOM 751 O O . GLN A 1 92 ? 12.473 -31.282 -56.502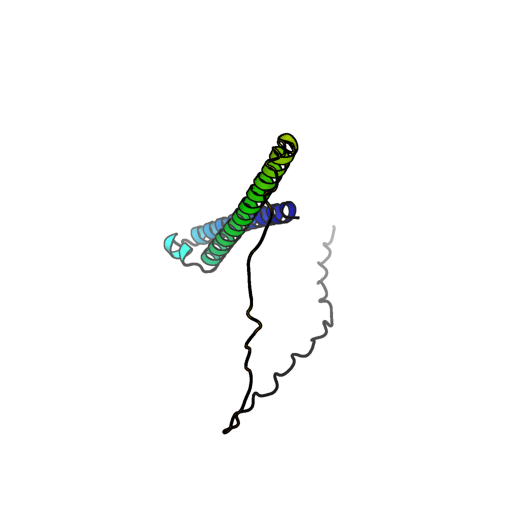 1.00 46.16 92 GLN A O 1
ATOM 756 N N . PRO A 1 93 ? 10.959 -29.972 -57.484 1.00 55.06 93 PRO A N 1
ATOM 757 C CA . PRO A 1 93 ? 9.618 -30.289 -56.976 1.00 55.06 93 PRO A CA 1
ATOM 758 C C . PRO A 1 93 ? 8.890 -31.410 -57.770 1.00 55.06 93 PRO A C 1
ATOM 760 O O . PRO A 1 93 ? 9.484 -32.004 -58.666 1.00 55.06 93 PRO A O 1
ATOM 763 N N . LYS A 1 94 ? 7.571 -31.559 -57.512 1.00 41.78 94 LYS A N 1
ATOM 764 C CA . LYS A 1 94 ? 6.517 -32.428 -58.118 1.00 41.78 94 LYS A CA 1
ATOM 765 C C . LYS A 1 94 ? 6.136 -33.555 -57.144 1.00 41.78 94 LYS A C 1
ATOM 767 O O . LYS A 1 94 ? 7.006 -34.202 -56.597 1.00 41.78 94 LYS A O 1
ATOM 772 N N . GLU A 1 95 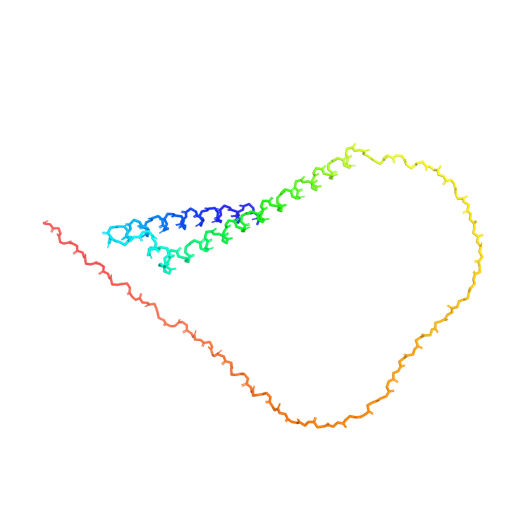? 4.878 -33.714 -56.751 1.00 39.72 95 GLU A N 1
ATOM 773 C CA . GLU A 1 95 ? 3.749 -34.096 -57.600 1.00 39.72 95 GLU A CA 1
ATOM 774 C C . GLU A 1 95 ? 2.399 -33.721 -56.963 1.00 39.72 95 GLU A C 1
ATOM 776 O O . GLU A 1 95 ? 2.279 -33.724 -55.746 1.00 39.72 95 GLU A O 1
ATOM 781 N N . ALA A 1 96 ? 1.421 -33.434 -57.836 1.00 39.00 96 ALA A N 1
ATOM 782 C CA . ALA A 1 96 ? 0.015 -33.869 -57.799 1.00 39.00 96 ALA A CA 1
ATOM 783 C C . ALA A 1 96 ? -0.800 -33.741 -56.487 1.00 39.00 96 ALA A C 1
ATOM 785 O O . ALA A 1 96 ? -0.380 -34.103 -55.408 1.00 39.00 96 ALA A O 1
ATOM 786 N N . ALA A 1 97 ? -2.076 -33.384 -56.462 1.00 41.41 97 ALA A N 1
ATOM 787 C CA . ALA A 1 97 ? -3.065 -33.000 -57.447 1.00 41.41 97 ALA A CA 1
ATOM 788 C C . ALA A 1 97 ? -4.337 -32.667 -56.637 1.00 41.41 97 ALA A C 1
ATOM 790 O O . ALA A 1 97 ? -4.567 -33.244 -55.582 1.00 41.41 97 ALA A O 1
ATOM 791 N N . LYS A 1 98 ? -5.178 -31.786 -57.188 1.00 41.75 98 LYS A N 1
ATOM 792 C CA . LYS A 1 98 ? -6.651 -31.814 -57.090 1.00 41.75 98 LYS A CA 1
ATOM 793 C C . LYS A 1 98 ? -7.290 -31.986 -55.694 1.00 41.75 98 LYS A C 1
ATOM 795 O O . LYS A 1 98 ? -7.463 -33.098 -55.225 1.00 41.75 98 LYS A O 1
ATOM 800 N N . ALA A 1 99 ? -7.888 -30.908 -55.183 1.00 42.94 99 ALA A N 1
ATOM 801 C CA . ALA A 1 99 ? -9.342 -30.852 -54.962 1.00 42.94 99 ALA A CA 1
ATOM 802 C C . ALA A 1 99 ? -9.769 -29.426 -54.577 1.00 42.94 99 ALA A C 1
ATOM 804 O O . ALA A 1 99 ? -9.309 -28.849 -53.596 1.00 42.94 99 ALA A O 1
ATOM 805 N N . LYS A 1 100 ? -10.639 -28.852 -55.408 1.00 44.44 100 LYS A N 1
ATOM 806 C CA . LYS A 1 100 ? -11.365 -27.595 -55.192 1.00 44.44 100 LYS A CA 1
ATOM 807 C C . LYS A 1 100 ? -12.618 -27.860 -54.307 1.00 44.44 100 LYS A C 1
ATOM 809 O O . LYS A 1 100 ? -12.886 -29.013 -53.992 1.00 44.44 100 LYS A O 1
ATOM 814 N N . PRO A 1 101 ? -13.338 -26.812 -53.863 1.00 47.94 101 PRO A N 1
ATOM 815 C CA . PRO A 1 101 ? -13.877 -26.644 -52.512 1.00 47.94 101 PRO A CA 1
ATOM 816 C C . PRO A 1 101 ? -15.341 -27.083 -52.360 1.00 47.94 101 PRO A C 1
ATOM 818 O O . PRO A 1 101 ? -16.090 -27.091 -53.331 1.00 47.94 101 PRO A O 1
ATOM 821 N N . SER A 1 102 ? -15.794 -27.292 -51.122 1.00 42.09 102 SER A N 1
ATOM 822 C CA . SER A 1 102 ? -17.225 -27.377 -50.803 1.00 42.09 102 SER A CA 1
ATOM 823 C C . SER A 1 102 ? -17.552 -26.616 -49.514 1.00 42.09 102 SER A C 1
ATOM 825 O O . SER A 1 102 ? -17.409 -27.132 -48.408 1.00 42.09 102 SER A O 1
ATOM 827 N N . LYS A 1 103 ? -18.009 -25.368 -49.678 1.00 44.69 103 LYS A N 1
ATOM 828 C CA . LYS A 1 103 ? -19.016 -24.770 -48.788 1.00 44.69 103 LYS A CA 1
ATOM 829 C C . LYS A 1 103 ? -20.363 -25.431 -49.099 1.00 44.69 103 LYS A C 1
ATOM 831 O O . LYS A 1 103 ? -20.616 -25.727 -50.267 1.00 44.69 103 LYS A O 1
ATOM 836 N N . PRO A 1 104 ? -21.246 -25.551 -48.104 1.00 40.78 104 PRO A N 1
ATOM 837 C CA . PRO A 1 104 ? -22.580 -25.002 -48.324 1.00 40.78 104 PRO A CA 1
ATOM 838 C C . PRO A 1 104 ? -23.098 -24.204 -47.114 1.00 40.78 104 PRO A C 1
ATOM 840 O O . PRO A 1 104 ? -22.980 -24.608 -45.963 1.00 40.78 104 PRO A O 1
ATOM 843 N N . ALA A 1 105 ? -23.694 -23.059 -47.418 1.00 41.84 105 ALA A N 1
ATOM 844 C CA . ALA A 1 105 ? -24.739 -22.368 -46.656 1.00 41.84 105 ALA A CA 1
ATOM 845 C C . ALA A 1 105 ? -25.821 -21.990 -47.704 1.00 41.84 105 ALA A C 1
ATOM 847 O O . ALA A 1 105 ? -25.438 -21.969 -48.882 1.00 41.84 105 ALA A O 1
ATOM 848 N N . PRO A 1 106 ? -27.086 -21.616 -47.390 1.00 48.16 106 PRO A N 1
ATOM 849 C CA . PRO A 1 106 ? -27.773 -21.444 -46.093 1.00 48.16 106 PRO A CA 1
ATOM 850 C C . PRO A 1 106 ? -29.276 -21.927 -46.058 1.00 48.16 106 PRO A C 1
ATOM 852 O O . PRO A 1 106 ? -29.759 -22.489 -47.032 1.00 48.16 106 PRO A O 1
ATOM 855 N N . GLU A 1 107 ? -29.989 -21.615 -44.948 1.00 44.59 107 GLU A N 1
ATOM 856 C CA . GLU A 1 107 ? -31.470 -21.406 -44.763 1.00 44.59 107 GLU A CA 1
ATOM 857 C C . GLU A 1 107 ? -32.463 -22.604 -44.683 1.00 44.59 107 GLU A C 1
ATOM 859 O O . GLU A 1 107 ? -32.108 -23.681 -45.156 1.00 44.59 107 GLU A O 1
ATOM 864 N N . PRO A 1 108 ? -33.718 -22.477 -44.135 1.00 47.91 108 PRO A N 1
ATOM 865 C CA . PRO A 1 108 ? -34.440 -21.361 -43.458 1.00 47.91 108 PRO A CA 1
ATOM 866 C C . PRO A 1 108 ? -35.193 -21.719 -42.121 1.00 47.91 108 PRO A C 1
ATOM 868 O O . PRO A 1 108 ? -35.185 -22.852 -41.652 1.00 47.91 108 PRO A O 1
ATOM 871 N N . LYS A 1 109 ? -35.844 -20.705 -41.506 1.00 45.91 109 LYS A N 1
ATOM 872 C CA . LYS A 1 109 ? -36.661 -20.668 -40.249 1.00 45.91 109 LYS A CA 1
ATOM 873 C C . LYS A 1 109 ? -38.085 -21.291 -40.404 1.00 45.91 109 LYS A C 1
ATOM 875 O O . LYS A 1 109 ? -38.449 -21.572 -41.543 1.00 45.91 109 LYS A O 1
ATOM 880 N N . PRO A 1 110 ? -38.929 -21.445 -39.341 1.00 44.78 110 PRO A N 1
ATOM 881 C CA . PRO A 1 110 ? -39.788 -20.331 -38.856 1.00 44.78 110 PRO A CA 1
ATOM 882 C C . PRO A 1 110 ? -40.031 -20.274 -37.315 1.00 44.78 110 PRO A C 1
ATOM 884 O O . PRO A 1 110 ? -40.032 -21.291 -36.639 1.00 44.78 110 PRO A O 1
ATOM 887 N N . VAL A 1 111 ? -39.971 -19.090 -36.681 1.00 40.59 111 VAL A N 1
ATOM 888 C CA . VAL A 1 111 ? -41.081 -18.202 -36.218 1.00 40.59 111 VAL A CA 1
ATOM 889 C C . VAL A 1 111 ? -42.002 -18.804 -35.137 1.00 40.59 111 VAL A C 1
ATOM 891 O O . VAL A 1 111 ? -42.790 -19.682 -35.454 1.00 40.59 111 VAL A O 1
ATOM 894 N N . ALA A 1 112 ? -41.986 -18.258 -33.907 1.00 36.44 112 ALA A N 1
ATOM 895 C CA . ALA A 1 112 ? -43.128 -17.534 -33.308 1.00 36.44 112 ALA A CA 1
ATOM 896 C C . ALA A 1 112 ? -42.987 -17.287 -31.789 1.00 36.44 112 ALA A C 1
ATOM 898 O O . ALA A 1 112 ? -42.529 -18.148 -31.046 1.00 36.44 112 ALA A O 1
ATOM 899 N N . ALA A 1 113 ? -43.519 -16.126 -31.393 1.00 40.50 113 ALA A N 1
ATOM 900 C CA . ALA A 1 113 ? -43.913 -15.668 -30.058 1.00 40.50 113 ALA A CA 1
ATOM 901 C C . ALA A 1 113 ? -42.815 -15.109 -29.135 1.00 40.50 113 ALA A C 1
ATOM 903 O O . ALA A 1 113 ? -41.732 -15.658 -29.011 1.00 40.50 113 ALA A O 1
ATOM 904 N N . GLU A 1 114 ? -43.025 -14.036 -28.383 1.00 33.47 114 GLU A N 1
ATOM 905 C CA . GLU A 1 114 ? -44.004 -12.947 -28.393 1.00 33.47 114 GLU A CA 1
ATOM 906 C C . GLU A 1 114 ? -43.464 -11.925 -27.376 1.00 33.47 114 GLU A C 1
ATOM 908 O O . GLU A 1 114 ? -42.804 -12.289 -26.405 1.00 33.47 114 GLU A O 1
ATOM 913 N N . ALA A 1 115 ? -43.690 -10.650 -27.672 1.00 37.41 115 ALA A N 1
ATOM 914 C CA . ALA A 1 115 ? -43.664 -9.477 -26.805 1.00 37.41 115 ALA A CA 1
ATOM 915 C C . ALA A 1 115 ? -43.140 -9.590 -25.351 1.00 37.41 115 ALA A C 1
ATOM 917 O O . ALA A 1 115 ? -43.791 -10.148 -24.475 1.00 37.41 115 ALA A O 1
ATOM 918 N N . ALA A 1 116 ? -42.087 -8.822 -25.049 1.00 39.59 116 ALA A N 1
ATOM 919 C CA . ALA A 1 116 ? -42.053 -7.985 -23.844 1.00 39.59 116 ALA A CA 1
ATOM 920 C C . ALA A 1 116 ? -41.045 -6.836 -24.025 1.00 39.59 116 ALA A C 1
ATOM 922 O O . ALA A 1 116 ? -39.845 -7.038 -24.192 1.00 39.59 116 ALA A O 1
ATOM 923 N N . ALA A 1 117 ? -41.567 -5.614 -24.034 1.00 46.22 117 ALA A N 1
ATOM 924 C CA . ALA A 1 117 ? -40.866 -4.362 -24.283 1.00 46.22 117 ALA A CA 1
ATOM 925 C C . ALA A 1 117 ? -39.759 -4.034 -23.255 1.00 46.22 117 ALA A C 1
ATOM 927 O O . ALA A 1 117 ? -40.008 -4.130 -22.052 1.00 46.22 117 ALA A O 1
ATOM 928 N N . PRO A 1 118 ? -38.592 -3.499 -23.670 1.00 44.41 118 PRO A N 1
ATOM 929 C CA . PRO A 1 118 ? -37.754 -2.715 -22.777 1.00 44.41 118 PRO A CA 1
ATOM 930 C C . PRO A 1 118 ? -38.161 -1.235 -22.842 1.00 44.41 118 PRO A C 1
ATOM 932 O O . PRO A 1 118 ? -38.121 -0.587 -23.888 1.00 44.41 118 PRO A O 1
ATOM 935 N N . LYS A 1 119 ? -38.572 -0.716 -21.682 1.00 53.03 119 LYS A N 1
ATOM 936 C CA . LYS A 1 119 ? -38.874 0.694 -21.406 1.00 53.03 119 LYS A CA 1
ATOM 937 C C . LYS A 1 119 ? -37.717 1.616 -21.852 1.00 53.03 119 LYS A C 1
ATOM 939 O O . LYS A 1 119 ? -36.557 1.234 -21.685 1.00 53.03 119 LYS A O 1
ATOM 944 N N . PRO A 1 120 ? -37.995 2.831 -22.362 1.00 45.03 120 PRO A N 1
ATOM 945 C CA . PRO A 1 120 ? -36.953 3.787 -22.715 1.00 45.03 120 PRO A CA 1
ATOM 946 C C . PRO A 1 120 ? -36.212 4.259 -21.459 1.00 45.03 120 PRO A C 1
ATOM 948 O O . PRO A 1 120 ? -36.815 4.761 -20.512 1.00 45.03 120 PRO A O 1
ATOM 951 N N . VAL A 1 121 ? -34.891 4.077 -21.468 1.00 51.50 121 VAL A N 1
ATOM 952 C CA . VAL A 1 121 ? -33.964 4.583 -20.454 1.00 51.50 121 VAL A CA 1
ATOM 953 C C . VAL A 1 121 ? -33.988 6.108 -20.496 1.00 51.50 121 VAL A C 1
ATOM 955 O O . VAL A 1 121 ? -33.611 6.738 -21.486 1.00 51.50 121 VAL A O 1
ATOM 958 N N . GLU A 1 122 ? -34.469 6.683 -19.403 1.00 50.56 122 GLU A N 1
ATOM 959 C CA . GLU A 1 122 ? -34.502 8.108 -19.122 1.00 50.56 122 GLU A CA 1
ATOM 960 C C . GLU A 1 122 ? -33.067 8.660 -19.095 1.00 50.56 122 GLU A C 1
ATOM 962 O O . GLU A 1 122 ? -32.200 8.197 -18.351 1.00 50.56 122 GLU A O 1
ATOM 967 N N . LYS A 1 123 ? -32.793 9.628 -19.972 1.00 46.09 123 LYS A N 1
ATOM 968 C CA . LYS A 1 123 ? -31.528 10.364 -20.024 1.00 46.09 123 LYS A CA 1
ATOM 969 C C . LYS A 1 123 ? -31.399 11.202 -18.743 1.00 46.09 123 LYS A C 1
ATOM 971 O O . LYS A 1 123 ? -32.290 12.018 -18.504 1.00 46.09 123 LYS A O 1
ATOM 976 N N . PRO A 1 124 ? -30.313 11.115 -17.955 1.00 47.06 124 PRO A N 1
ATOM 977 C CA . PRO A 1 124 ? -30.059 12.137 -16.951 1.00 47.06 124 PRO A CA 1
ATOM 978 C C . PRO A 1 124 ? -29.724 13.458 -17.660 1.00 47.06 124 PRO A C 1
ATOM 980 O O . PRO A 1 124 ? -28.804 13.529 -18.478 1.00 47.06 124 PRO A O 1
ATOM 983 N N . LYS A 1 125 ? -30.522 14.493 -17.370 1.00 49.09 125 LYS A N 1
ATOM 984 C CA . LYS A 1 125 ? -30.284 15.881 -17.787 1.00 49.09 125 LYS A CA 1
ATOM 985 C C . LYS A 1 125 ? -28.907 16.362 -17.288 1.00 49.09 125 LYS A C 1
ATOM 987 O O . LYS A 1 125 ? -28.531 16.020 -16.165 1.00 49.09 125 LYS A O 1
ATOM 992 N N . PRO A 1 126 ? -28.179 17.186 -18.064 1.00 40.59 126 PRO A N 1
ATOM 993 C CA . PRO A 1 126 ? -27.029 17.932 -17.565 1.00 40.59 126 PRO A CA 1
ATOM 994 C C . PRO A 1 126 ? -27.503 18.941 -16.514 1.00 40.59 126 PRO A C 1
ATOM 996 O O . PRO A 1 126 ? -28.385 19.749 -16.793 1.00 40.59 126 PRO A O 1
ATOM 999 N N . VAL A 1 127 ? -26.943 18.880 -15.307 1.00 48.94 127 VAL A N 1
ATOM 1000 C CA . VAL A 1 127 ? -27.079 19.953 -14.316 1.00 48.94 127 VAL A CA 1
ATOM 1001 C C . VAL A 1 127 ? -25.977 20.964 -14.614 1.00 48.94 127 VAL A C 1
ATOM 1003 O O . VAL A 1 127 ? -24.793 20.642 -14.518 1.00 48.94 127 VAL A O 1
ATOM 1006 N N . GLU A 1 128 ? -26.382 22.157 -15.040 1.00 52.88 128 GLU A N 1
ATOM 1007 C CA . GLU A 1 128 ? -25.529 23.338 -15.165 1.00 52.88 128 GLU A CA 1
ATOM 1008 C C . GLU A 1 128 ? -24.930 23.698 -13.789 1.00 52.88 128 GLU A C 1
ATOM 1010 O O . GLU A 1 128 ? -25.655 23.701 -12.791 1.00 52.88 128 GLU A O 1
ATOM 1015 N N . PRO A 1 129 ? -23.619 23.984 -13.689 1.00 45.66 129 PRO A N 1
ATOM 1016 C CA . PRO A 1 129 ? -23.024 24.490 -12.462 1.00 45.66 129 PRO A CA 1
ATOM 1017 C C . PRO A 1 129 ? -23.223 26.006 -12.398 1.00 45.66 129 PRO A C 1
ATOM 1019 O O . PRO A 1 129 ? -22.409 26.763 -12.923 1.00 45.66 129 PRO A O 1
ATOM 1022 N N . ASP A 1 130 ? -24.292 26.444 -11.739 1.00 45.94 130 ASP A N 1
ATOM 1023 C CA . ASP A 1 130 ? -24.484 27.853 -11.416 1.00 45.94 130 ASP A CA 1
ATOM 1024 C C . ASP A 1 130 ? -24.130 28.131 -9.946 1.00 45.94 130 ASP A C 1
ATOM 1026 O O . ASP A 1 130 ? -24.689 27.540 -9.021 1.00 45.94 130 ASP A O 1
ATOM 1030 N N . LYS A 1 131 ? -23.233 29.112 -9.795 1.00 50.62 131 LYS A N 1
ATOM 1031 C CA . LYS A 1 131 ? -22.876 29.920 -8.615 1.00 50.62 131 LYS A CA 1
ATOM 1032 C C . LYS A 1 131 ? -21.696 29.469 -7.723 1.00 50.62 131 LYS A C 1
ATOM 1034 O O . LYS A 1 131 ? -21.759 28.436 -7.056 1.00 50.62 131 LYS A O 1
ATOM 1039 N N . PRO A 1 132 ? -20.622 30.292 -7.650 1.00 46.41 132 PRO A N 1
ATOM 1040 C CA . PRO A 1 132 ? -19.527 30.120 -6.704 1.00 46.41 132 PRO A CA 1
ATOM 1041 C C . PRO A 1 132 ? -19.987 30.482 -5.288 1.00 46.41 132 PRO A C 1
ATOM 1043 O O . PRO A 1 132 ? -20.567 31.540 -5.056 1.00 46.41 132 PRO A O 1
ATOM 1046 N N . VAL A 1 133 ? -19.703 29.593 -4.340 1.00 48.03 133 VAL A N 1
ATOM 1047 C CA . VAL A 1 133 ? -19.875 29.849 -2.909 1.00 48.03 133 VAL A CA 1
ATOM 1048 C C . VAL A 1 133 ? -18.867 30.918 -2.493 1.00 48.03 133 VAL A C 1
ATOM 1050 O O . VAL A 1 133 ? -17.655 30.710 -2.576 1.00 48.03 133 VAL A O 1
ATOM 1053 N N . GLU A 1 134 ? -19.393 32.067 -2.078 1.00 46.31 134 GLU A N 1
ATOM 1054 C CA . GLU A 1 134 ? -18.660 33.152 -1.439 1.00 46.31 134 GLU A CA 1
ATOM 1055 C C . GLU A 1 134 ? -17.871 32.625 -0.235 1.00 46.31 134 GLU A C 1
ATOM 1057 O O . GLU A 1 134 ? -18.397 31.964 0.660 1.00 46.31 134 GLU A O 1
ATOM 1062 N N . ILE A 1 135 ? -16.580 32.933 -0.229 1.00 50.75 135 ILE A N 1
ATOM 1063 C CA . ILE A 1 135 ? -15.687 32.741 0.906 1.00 50.75 135 ILE A CA 1
ATOM 1064 C C . ILE A 1 135 ? -16.065 33.810 1.945 1.00 50.75 135 ILE A C 1
ATOM 1066 O O . ILE A 1 135 ? -15.938 34.996 1.629 1.00 50.75 135 ILE A O 1
ATOM 1070 N N . PRO A 1 136 ? -16.494 33.465 3.174 1.00 48.97 136 PRO A N 1
ATOM 1071 C CA . PRO A 1 136 ? -16.620 34.460 4.227 1.00 48.97 136 PRO A CA 1
ATOM 1072 C C . PRO A 1 136 ? -15.228 35.004 4.567 1.00 48.97 136 PRO A C 1
ATOM 1074 O O . PRO A 1 136 ? -14.339 34.291 5.036 1.00 48.97 136 PRO A O 1
ATOM 1077 N N . LYS A 1 137 ? -15.056 36.289 4.257 1.00 48.84 137 LYS A N 1
ATOM 1078 C CA . LYS A 1 137 ? -13.889 37.126 4.524 1.00 48.84 137 LYS A CA 1
ATOM 1079 C C . LYS A 1 137 ? -13.601 37.105 6.028 1.00 48.84 137 LYS A C 1
ATOM 1081 O O . LYS A 1 137 ? -14.428 37.553 6.819 1.00 48.84 137 LYS A O 1
ATOM 1086 N N . LEU A 1 138 ? -12.450 36.541 6.405 1.00 45.78 138 LEU A N 1
ATOM 1087 C CA . LEU A 1 138 ? -11.936 36.586 7.771 1.00 45.78 138 LEU A CA 1
ATOM 1088 C C . LEU A 1 138 ? -11.854 38.048 8.223 1.00 45.78 138 LEU A C 1
ATOM 1090 O O . LEU A 1 138 ? -11.296 38.889 7.517 1.00 45.78 138 LEU A O 1
ATOM 1094 N N . ALA A 1 139 ? -12.441 38.303 9.388 1.00 52.75 139 ALA A N 1
ATOM 1095 C CA . ALA A 1 139 ? -12.407 39.568 10.086 1.00 52.75 139 ALA A CA 1
ATOM 1096 C C . ALA A 1 139 ? -10.961 40.005 10.355 1.00 52.75 139 ALA A C 1
ATOM 1098 O O . ALA A 1 139 ? -10.123 39.230 10.814 1.00 52.75 139 ALA A O 1
ATOM 1099 N N . GLU A 1 140 ? -10.722 41.264 10.024 1.00 55.00 140 GLU A N 1
ATOM 1100 C CA . GLU A 1 140 ? -9.521 42.046 10.256 1.00 55.00 140 GLU A CA 1
ATOM 1101 C C . GLU A 1 140 ? -9.349 42.283 11.766 1.00 55.00 140 GLU A C 1
ATOM 1103 O O . GLU A 1 140 ? -10.271 42.735 12.446 1.00 55.00 140 GLU A O 1
ATOM 1108 N N . GLU A 1 141 ? -8.183 41.915 12.296 1.00 60.81 141 GLU A N 1
ATOM 1109 C CA . GLU A 1 141 ? -7.773 42.194 13.674 1.00 60.81 141 GLU A CA 1
ATOM 1110 C C . GLU A 1 141 ? -7.643 43.713 13.896 1.00 60.81 141 GLU A C 1
ATOM 1112 O O . GLU A 1 141 ? -7.035 44.394 13.065 1.00 60.81 141 GLU A O 1
ATOM 1117 N N . PRO A 1 142 ? -8.127 44.273 15.020 1.00 58.81 142 PRO A N 1
ATOM 1118 C CA . PRO A 1 142 ? -7.808 45.646 15.378 1.00 58.81 142 PRO A CA 1
ATOM 1119 C C . PR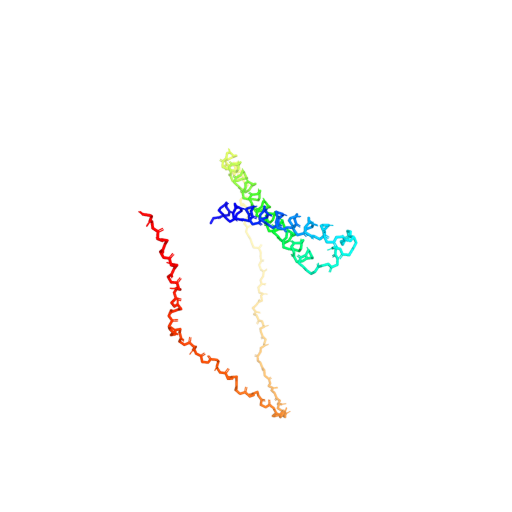O A 1 142 ? -6.380 45.708 15.938 1.00 58.81 142 PRO A C 1
ATOM 1121 O O . PRO A 1 142 ? -6.058 45.056 16.933 1.00 58.81 142 PRO A O 1
ATOM 1124 N N . LYS A 1 143 ? -5.512 46.499 15.299 1.00 55.22 143 LYS A N 1
ATOM 1125 C CA . LYS A 1 143 ? -4.231 46.916 15.889 1.00 55.22 143 LYS A CA 1
ATOM 1126 C C . LYS A 1 143 ? -4.448 48.052 16.906 1.00 55.22 143 LYS A C 1
ATOM 1128 O O . LYS A 1 143 ? -5.400 48.812 16.730 1.00 55.22 143 LYS A O 1
ATOM 1133 N N . PRO A 1 144 ? -3.592 48.139 17.943 1.00 68.69 144 PRO A N 1
ATOM 1134 C CA . PRO A 1 144 ? -3.675 49.148 19.000 1.00 68.69 144 PRO A CA 1
ATOM 1135 C C . PRO A 1 144 ? -3.342 50.564 18.518 1.00 68.69 144 PRO A C 1
ATOM 1137 O O . PRO A 1 144 ? -2.556 50.694 17.549 1.00 68.69 144 PRO A O 1
#

Sequence (144 aa):
MPSKSKIVRLEQLRIFEKKLDLRLQQLAEKGISEESAQKDSLVKNLKARIRQTRARIASFEKRVKKEEELTQAKEQKLMDGPKKKEKKPKAQPKEAAKAKPSKPAPEPKPVAAEAAAPKPVEKPKPVEPDKPVEIPKLAEEPKP